Protein AF-A0A536WIQ1-F1 (afdb_monomer_lite)

Sequence (77 aa):
KPVGCHTLRHSFATHLLQSGQDIRTVQELLGHSDVSTTMIYTHVMNKGARGVRSPLDRLEQRRAEYRRVPAQAAASV

Foldseek 3Di:
DDDDPVVVLLVVLLVCVVVPHDLVVSCVVVVPPDSVVSCVNVVVNPPPCVVDDDPVNVVVVVVVVVVPPPPVVPPDD

Structure (mmCIF, N/CA/C/O backbone):
data_AF-A0A536WIQ1-F1
#
_entry.id   AF-A0A536WIQ1-F1
#
loop_
_atom_site.group_PDB
_atom_site.id
_atom_site.type_symbol
_atom_site.label_atom_id
_atom_site.label_alt_id
_atom_site.label_comp_id
_atom_site.label_asym_id
_atom_site.label_entity_id
_atom_site.label_seq_id
_atom_site.pdbx_PDB_ins_code
_atom_site.Cartn_x
_atom_site.Cartn_y
_atom_site.Cartn_z
_atom_site.occupancy
_atom_site.B_iso_or_equiv
_atom_site.auth_seq_id
_atom_site.auth_comp_id
_atom_site.auth_asym_id
_atom_site.auth_atom_id
_atom_site.pdbx_PDB_model_num
ATOM 1 N N . LYS A 1 1 ? 11.979 -12.910 -10.135 1.00 60.69 1 LYS A N 1
ATOM 2 C CA . LYS A 1 1 ? 12.048 -11.588 -10.811 1.00 60.69 1 LYS A CA 1
ATOM 3 C C . LYS A 1 1 ? 13.475 -11.079 -10.633 1.00 60.69 1 LYS A C 1
ATOM 5 O O . LYS A 1 1 ? 13.961 -11.226 -9.517 1.00 60.69 1 LYS A O 1
ATOM 10 N N . PRO A 1 2 ? 14.167 -10.591 -11.675 1.00 74.06 2 PRO A N 1
ATOM 11 C CA . PRO A 1 2 ? 15.527 -10.082 -11.512 1.00 74.06 2 PRO A CA 1
ATOM 12 C C . PRO A 1 2 ? 15.537 -8.926 -10.503 1.00 74.06 2 PRO A C 1
ATOM 14 O O . PRO A 1 2 ? 14.623 -8.097 -10.491 1.00 74.06 2 PRO A O 1
ATOM 17 N N . VAL A 1 3 ? 16.540 -8.918 -9.627 1.00 77.38 3 VAL A N 1
ATOM 18 C CA . VAL A 1 3 ? 16.723 -7.872 -8.615 1.00 77.38 3 VAL A CA 1
ATOM 19 C C . VAL A 1 3 ? 17.177 -6.596 -9.326 1.00 77.38 3 VAL A C 1
ATOM 21 O O . VAL A 1 3 ? 18.049 -6.640 -10.187 1.00 77.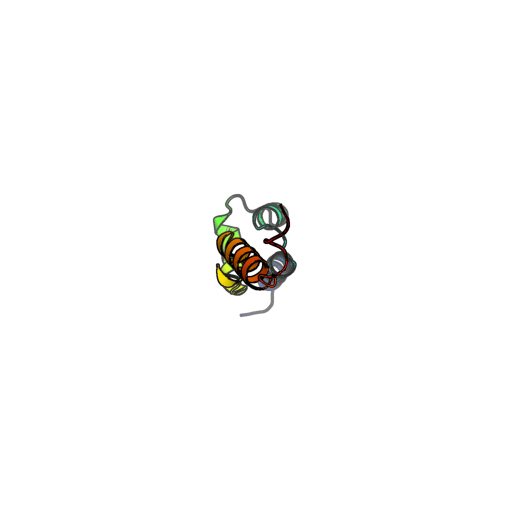38 3 VAL A O 1
ATOM 24 N N . GLY A 1 4 ? 16.553 -5.464 -9.005 1.00 88.62 4 GLY A N 1
ATOM 25 C CA . GLY A 1 4 ? 16.820 -4.182 -9.662 1.00 88.62 4 GLY A CA 1
ATOM 26 C C . GLY A 1 4 ? 15.970 -3.051 -9.086 1.00 88.62 4 GLY A C 1
ATOM 27 O O . GLY A 1 4 ? 15.222 -3.265 -8.129 1.00 88.62 4 GLY A O 1
ATOM 28 N N . CYS A 1 5 ? 16.035 -1.857 -9.681 1.00 91.31 5 CYS A N 1
ATOM 29 C CA . CYS A 1 5 ? 15.386 -0.641 -9.167 1.00 91.31 5 CYS A CA 1
ATOM 30 C C . CYS A 1 5 ? 13.879 -0.811 -8.897 1.00 91.31 5 CYS A C 1
ATOM 32 O O . CYS A 1 5 ? 13.365 -0.336 -7.885 1.00 91.31 5 CYS A O 1
ATOM 34 N N . HIS A 1 6 ? 13.170 -1.558 -9.749 1.00 88.56 6 HIS A N 1
ATOM 35 C CA . HIS A 1 6 ? 11.747 -1.850 -9.543 1.00 88.56 6 HIS A CA 1
ATOM 36 C C . HIS A 1 6 ? 11.474 -2.715 -8.306 1.00 88.56 6 HIS A C 1
ATOM 38 O O . HIS A 1 6 ? 10.426 -2.566 -7.683 1.00 88.56 6 HIS A O 1
ATOM 44 N N . THR A 1 7 ? 12.412 -3.586 -7.925 1.00 90.31 7 THR A N 1
ATOM 45 C CA . THR A 1 7 ? 12.306 -4.396 -6.702 1.00 90.31 7 THR A CA 1
ATOM 46 C C . THR A 1 7 ? 12.472 -3.514 -5.466 1.00 90.31 7 THR A C 1
ATOM 48 O O . THR A 1 7 ? 11.691 -3.641 -4.532 1.00 90.31 7 THR A O 1
ATOM 51 N N . LEU A 1 8 ? 13.402 -2.551 -5.486 1.00 91.88 8 LEU A N 1
ATOM 52 C CA . LEU A 1 8 ? 13.575 -1.586 -4.390 1.00 91.88 8 LEU A CA 1
ATOM 53 C C . LEU A 1 8 ? 12.346 -0.687 -4.213 1.00 91.88 8 LEU A C 1
ATOM 55 O O . LEU A 1 8 ? 11.854 -0.541 -3.096 1.00 91.88 8 LEU A O 1
ATOM 59 N N . ARG A 1 9 ? 11.794 -0.154 -5.314 1.00 91.81 9 ARG A N 1
ATOM 60 C CA . ARG A 1 9 ? 10.538 0.620 -5.293 1.00 91.81 9 ARG A CA 1
ATOM 61 C C . ARG A 1 9 ? 9.395 -0.194 -4.683 1.00 91.81 9 ARG A C 1
ATOM 63 O O . ARG A 1 9 ? 8.624 0.325 -3.883 1.00 91.81 9 ARG A O 1
ATOM 70 N N . HIS A 1 10 ? 9.307 -1.474 -5.045 1.00 90.88 10 HIS A N 1
ATOM 71 C CA . HIS A 1 10 ? 8.291 -2.380 -4.519 1.00 90.88 10 HIS A CA 1
ATOM 72 C C . HIS A 1 10 ? 8.467 -2.640 -3.019 1.00 90.88 10 HIS A C 1
ATOM 74 O O . HIS A 1 10 ? 7.498 -2.541 -2.266 1.00 90.88 10 HIS A O 1
ATOM 80 N N . SER A 1 11 ? 9.696 -2.909 -2.573 1.00 91.62 11 SER A N 1
ATOM 81 C CA . SER A 1 11 ? 10.009 -3.102 -1.156 1.00 91.62 11 SER A CA 1
ATOM 82 C C . SER A 1 11 ? 9.703 -1.856 -0.327 1.00 91.62 11 SER A C 1
ATOM 84 O O . SER A 1 11 ? 9.110 -1.985 0.741 1.00 91.62 11 SER A O 1
ATOM 86 N N . PHE A 1 12 ? 10.042 -0.667 -0.831 1.00 93.25 12 PHE A N 1
ATOM 87 C CA . PHE A 1 12 ? 9.759 0.610 -0.174 1.00 93.25 12 PHE A CA 1
ATOM 88 C C . PHE A 1 12 ? 8.254 0.832 0.017 1.00 93.25 12 PHE A C 1
ATOM 90 O O . PHE A 1 12 ? 7.794 1.005 1.144 1.00 93.25 12 PHE A O 1
ATOM 97 N N . ALA A 1 13 ? 7.472 0.742 -1.064 1.00 92.69 13 ALA A N 1
ATOM 98 C CA . ALA A 1 13 ? 6.024 0.932 -1.004 1.00 92.69 13 ALA A CA 1
ATOM 99 C C . ALA A 1 13 ? 5.340 -0.094 -0.084 1.00 92.69 13 ALA A C 1
ATOM 101 O O . ALA A 1 13 ? 4.482 0.262 0.722 1.00 92.69 13 ALA A O 1
ATOM 102 N N . THR A 1 14 ? 5.758 -1.361 -0.160 1.00 90.50 14 THR A N 1
ATOM 103 C CA . THR A 1 14 ? 5.193 -2.437 0.666 1.00 90.50 14 THR A CA 1
ATOM 104 C C . THR A 1 14 ? 5.486 -2.221 2.151 1.00 90.50 14 THR A C 1
ATOM 106 O O . THR A 1 14 ? 4.578 -2.366 2.964 1.00 90.50 14 THR A O 1
ATOM 109 N N . HIS A 1 15 ? 6.707 -1.813 2.521 1.00 91.06 15 HIS A N 1
ATOM 110 C CA . HIS A 1 15 ? 7.057 -1.564 3.925 1.00 91.06 15 HIS A CA 1
ATOM 111 C C . HIS A 1 15 ? 6.299 -0.373 4.521 1.00 91.06 15 HIS A C 1
ATOM 113 O O . HIS A 1 15 ? 5.840 -0.463 5.659 1.00 91.06 15 HIS A O 1
ATOM 119 N N . LEU A 1 16 ? 6.123 0.718 3.765 1.00 91.88 16 LEU A N 1
ATOM 120 C CA . LEU A 1 16 ? 5.347 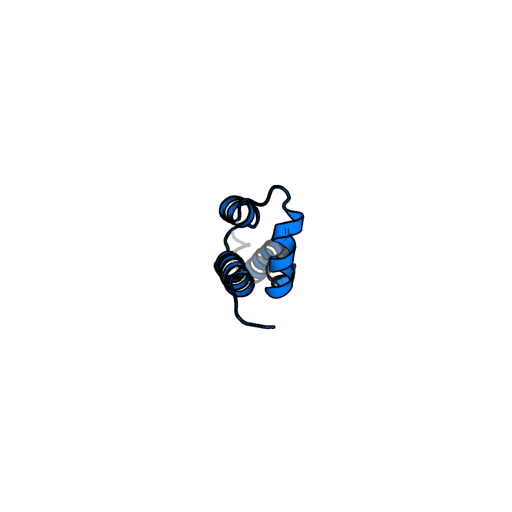1.874 4.232 1.00 91.88 16 LEU A CA 1
ATOM 121 C C . LEU A 1 16 ? 3.887 1.507 4.500 1.00 91.88 16 LEU A C 1
ATOM 123 O O . LEU A 1 16 ? 3.319 1.852 5.533 1.00 91.88 16 LEU A O 1
ATOM 127 N N . LEU A 1 17 ? 3.275 0.752 3.594 1.00 89.31 17 LEU A N 1
ATOM 128 C CA . LEU A 1 17 ? 1.905 0.306 3.793 1.00 89.31 17 LEU A CA 1
ATOM 129 C C . LEU A 1 17 ? 1.804 -0.714 4.949 1.00 89.31 17 LEU A C 1
ATOM 131 O O . LEU A 1 17 ? 0.835 -0.723 5.716 1.00 89.31 17 LEU A O 1
ATOM 135 N N . GLN A 1 18 ? 2.819 -1.567 5.133 1.00 86.62 18 GLN A N 1
ATOM 136 C CA . GLN A 1 18 ? 2.861 -2.528 6.237 1.00 86.62 18 GLN A CA 1
ATOM 137 C C . GLN A 1 18 ? 2.961 -1.846 7.603 1.00 86.62 18 GLN A C 1
ATOM 139 O O . GLN A 1 18 ? 2.293 -2.311 8.533 1.00 86.62 18 GLN A O 1
ATOM 144 N N . SER A 1 19 ? 3.704 -0.739 7.707 1.00 88.56 19 SER A N 1
ATOM 145 C CA . SER A 1 19 ? 3.789 0.090 8.918 1.00 88.56 19 SER A CA 1
ATOM 146 C C . SER A 1 19 ? 2.532 0.930 9.180 1.00 88.56 19 SER A C 1
ATOM 148 O O . SER A 1 19 ? 2.445 1.594 10.210 1.00 88.56 19 SER A O 1
ATOM 150 N N . GLY A 1 20 ? 1.529 0.852 8.297 1.00 86.31 20 GLY A N 1
ATOM 151 C CA . GLY A 1 20 ? 0.230 1.497 8.472 1.00 86.31 20 GLY A CA 1
ATOM 152 C C . GLY A 1 20 ? 0.146 2.903 7.888 1.00 86.31 20 GLY A C 1
ATOM 153 O O . GLY A 1 20 ? -0.776 3.632 8.245 1.00 86.31 20 GLY A O 1
ATOM 154 N N . GLN A 1 21 ? 1.077 3.294 7.011 1.00 91.38 21 GLN A N 1
ATOM 155 C CA . GLN A 1 21 ? 0.940 4.550 6.276 1.00 91.38 21 GLN A CA 1
ATOM 156 C C . GLN A 1 21 ? -0.233 4.504 5.303 1.00 91.38 21 GLN A C 1
ATOM 158 O O . GLN A 1 21 ? -0.538 3.462 4.713 1.00 91.38 21 GLN A O 1
ATOM 163 N N . ASP A 1 22 ? -0.869 5.660 5.129 1.00 90.00 22 ASP A N 1
ATOM 164 C CA . ASP A 1 22 ? -1.972 5.810 4.195 1.00 90.00 22 ASP A CA 1
ATOM 165 C C . ASP A 1 22 ? -1.494 5.702 2.741 1.00 90.00 22 ASP A C 1
ATOM 167 O O . ASP A 1 22 ? -0.391 6.120 2.371 1.00 90.00 22 ASP A O 1
ATOM 171 N N . ILE A 1 23 ? -2.357 5.151 1.890 1.00 91.00 23 ILE A N 1
ATOM 172 C CA . ILE A 1 23 ? -2.044 4.941 0.479 1.00 91.00 23 ILE A CA 1
ATOM 173 C C . ILE A 1 23 ? -1.799 6.255 -0.275 1.00 91.00 23 ILE A C 1
ATOM 175 O O . ILE A 1 23 ? -1.008 6.260 -1.219 1.00 91.00 23 ILE A O 1
ATOM 179 N N . ARG A 1 24 ? -2.417 7.371 0.134 1.00 93.62 24 ARG A N 1
ATOM 180 C CA . ARG A 1 24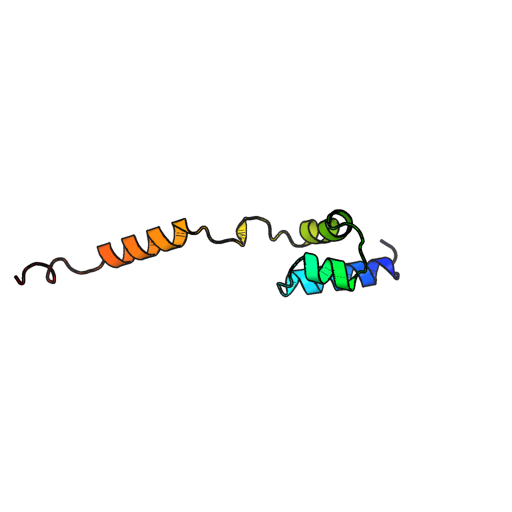 ? -2.183 8.692 -0.469 1.00 93.62 24 ARG A CA 1
ATOM 181 C C . ARG A 1 24 ? -0.801 9.225 -0.132 1.00 93.62 24 ARG A C 1
ATOM 183 O O . ARG A 1 24 ? -0.108 9.688 -1.029 1.00 93.62 24 ARG A O 1
ATOM 190 N N . THR A 1 25 ? -0.343 9.043 1.102 1.00 94.44 25 THR A N 1
ATOM 191 C CA . THR A 1 25 ? 1.031 9.393 1.485 1.00 94.44 25 THR A CA 1
ATOM 192 C C . THR A 1 25 ? 2.048 8.598 0.667 1.00 94.44 25 THR A C 1
ATOM 194 O O . THR A 1 25 ? 3.005 9.154 0.134 1.00 94.44 25 THR A O 1
ATOM 197 N N . VAL A 1 26 ? 1.824 7.292 0.488 1.00 93.56 26 VAL A N 1
ATOM 198 C CA . VAL A 1 26 ? 2.704 6.458 -0.350 1.00 93.56 26 VAL A CA 1
ATOM 199 C C . VAL A 1 26 ? 2.645 6.883 -1.822 1.00 93.56 26 VAL A C 1
ATOM 201 O O . VAL A 1 26 ? 3.669 6.878 -2.500 1.00 93.56 26 VAL A O 1
ATOM 204 N N . GLN A 1 27 ? 1.474 7.285 -2.325 1.00 95.44 27 GLN A N 1
ATOM 205 C CA . GLN A 1 27 ? 1.308 7.812 -3.682 1.00 95.44 27 GLN A CA 1
ATOM 206 C C . GLN A 1 27 ? 2.158 9.074 -3.908 1.00 95.44 27 GLN A C 1
ATOM 208 O O . GLN A 1 27 ? 2.871 9.150 -4.910 1.00 95.44 27 GLN A O 1
ATOM 213 N N . GLU A 1 28 ? 2.106 10.030 -2.979 1.00 95.81 28 GLU A N 1
ATOM 214 C CA . GLU A 1 28 ? 2.865 11.285 -3.039 1.00 95.81 28 GLU A CA 1
ATOM 215 C C . GLU A 1 28 ? 4.375 11.034 -3.008 1.00 95.81 28 GLU A C 1
ATOM 217 O O . GLU A 1 28 ? 5.100 11.528 -3.870 1.00 95.81 28 GLU A O 1
ATOM 222 N N . LEU A 1 29 ? 4.846 10.181 -2.091 1.00 94.75 29 LEU A N 1
ATOM 223 C CA . LEU A 1 29 ? 6.266 9.825 -1.970 1.00 94.75 29 LEU A CA 1
ATOM 224 C C . LEU A 1 29 ? 6.821 9.124 -3.218 1.00 94.75 29 LEU A C 1
ATOM 226 O O . LEU A 1 29 ? 8.009 9.223 -3.516 1.00 94.75 29 LEU A O 1
ATOM 230 N N . LEU A 1 30 ? 5.970 8.404 -3.951 1.00 93.94 30 LEU A N 1
ATOM 231 C CA . LEU A 1 30 ? 6.336 7.732 -5.198 1.00 93.94 30 LEU A CA 1
ATOM 232 C C . LEU A 1 30 ? 6.170 8.621 -6.440 1.00 93.94 30 LEU A C 1
ATOM 234 O O . LEU A 1 30 ? 6.569 8.199 -7.533 1.00 93.94 30 LEU A O 1
ATOM 238 N N . GLY A 1 31 ? 5.572 9.807 -6.294 1.00 94.88 31 GLY A N 1
ATOM 239 C CA . GLY A 1 31 ? 5.261 10.714 -7.397 1.00 94.88 31 GLY A CA 1
ATOM 240 C C . GLY A 1 31 ? 4.236 10.142 -8.378 1.00 94.88 31 GLY A C 1
ATOM 241 O O . GLY A 1 31 ? 4.310 10.410 -9.574 1.00 94.88 31 GLY A O 1
ATOM 242 N N . HIS A 1 32 ? 3.316 9.295 -7.912 1.00 95.94 32 HIS A N 1
ATOM 243 C CA . HIS A 1 32 ? 2.289 8.717 -8.774 1.00 95.94 32 HIS A CA 1
ATOM 244 C C . HIS A 1 32 ? 1.156 9.718 -9.019 1.00 95.94 32 HIS A C 1
ATOM 246 O O . HIS A 1 32 ? 0.473 10.147 -8.088 1.00 95.94 32 HIS A O 1
ATOM 252 N N . SER A 1 33 ? 0.905 10.035 -10.287 1.00 94.50 33 SER A N 1
ATOM 253 C CA . SER A 1 33 ? -0.193 10.922 -10.691 1.00 94.50 33 SER A CA 1
ATOM 254 C C . SER A 1 33 ? -1.574 10.319 -10.430 1.00 94.50 33 SER A C 1
ATOM 256 O O . SER A 1 33 ? -2.527 11.055 -10.202 1.00 94.50 33 SER A O 1
ATOM 258 N N . ASP A 1 34 ? -1.676 8.988 -10.432 1.00 94.06 34 ASP A N 1
ATOM 259 C CA . ASP A 1 34 ? -2.920 8.275 -10.170 1.00 94.06 34 ASP A CA 1
ATOM 260 C C . ASP A 1 34 ? -2.746 7.194 -9.098 1.00 94.06 34 ASP A C 1
ATOM 262 O O . ASP A 1 34 ? -1.783 6.418 -9.102 1.00 94.06 34 ASP A O 1
ATOM 266 N N . VAL A 1 35 ? -3.719 7.121 -8.188 1.00 91.69 35 VAL A N 1
ATOM 267 C CA . VAL A 1 35 ? -3.691 6.210 -7.040 1.00 91.69 35 VAL A CA 1
ATOM 268 C C . VAL A 1 35 ? -3.759 4.752 -7.475 1.00 91.69 35 VAL A C 1
ATOM 270 O O . VAL A 1 35 ? -3.190 3.902 -6.791 1.00 91.69 35 VAL A O 1
ATOM 273 N N . SER A 1 36 ? -4.374 4.443 -8.626 1.00 91.69 36 SER A N 1
ATOM 274 C CA . SER A 1 36 ? -4.460 3.063 -9.119 1.00 91.69 36 SER A CA 1
ATOM 275 C C . SER A 1 36 ? -3.084 2.429 -9.333 1.00 91.69 36 SER A C 1
ATOM 277 O O . SER A 1 36 ? -2.895 1.249 -9.032 1.00 91.69 36 SER A O 1
ATOM 279 N N . THR A 1 37 ? -2.087 3.239 -9.705 1.00 92.38 37 THR A N 1
ATOM 280 C CA . THR A 1 37 ? -0.690 2.808 -9.849 1.00 92.38 37 THR A CA 1
ATOM 281 C C . THR A 1 37 ? -0.077 2.419 -8.501 1.00 92.38 37 THR A C 1
ATOM 283 O O . THR A 1 37 ? 0.753 1.519 -8.430 1.00 92.38 37 THR A O 1
ATOM 286 N N . THR A 1 38 ? -0.498 3.059 -7.406 1.00 92.88 38 THR A N 1
ATOM 287 C CA . THR A 1 38 ? -0.070 2.729 -6.034 1.00 92.88 38 THR A CA 1
ATOM 288 C C . THR A 1 38 ? -0.847 1.543 -5.459 1.00 92.88 38 THR A C 1
ATOM 290 O O . THR A 1 38 ? -0.290 0.766 -4.682 1.00 92.88 38 THR A O 1
ATOM 293 N N . MET A 1 39 ? -2.111 1.354 -5.860 1.00 89.81 39 MET A N 1
ATOM 294 C CA . MET A 1 39 ? -2.963 0.256 -5.376 1.00 89.81 39 MET A 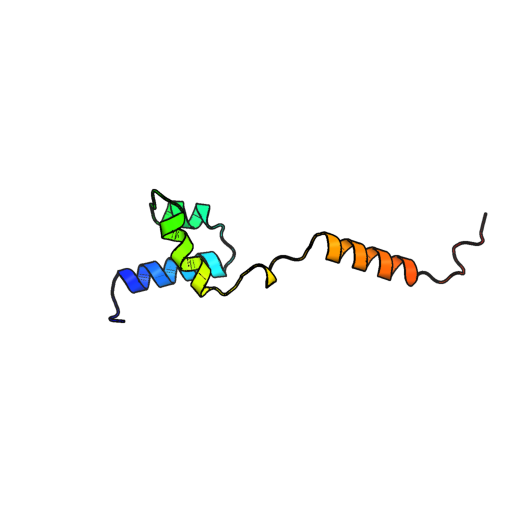CA 1
ATOM 295 C C . MET A 1 39 ? -2.396 -1.132 -5.689 1.00 89.81 39 MET A C 1
ATOM 297 O O . MET A 1 39 ? -2.712 -2.087 -4.988 1.00 89.81 39 MET A O 1
ATOM 301 N N . ILE A 1 40 ? -1.492 -1.265 -6.664 1.00 87.81 40 ILE A N 1
ATOM 302 C CA . ILE A 1 40 ? -0.814 -2.541 -6.940 1.00 87.81 40 ILE A CA 1
ATOM 303 C C . ILE A 1 40 ? -0.071 -3.099 -5.709 1.00 87.81 40 ILE A C 1
ATOM 305 O O . ILE A 1 40 ? 0.111 -4.310 -5.597 1.00 87.81 40 ILE A O 1
ATOM 309 N N . TYR A 1 41 ? 0.341 -2.236 -4.770 1.00 86.25 41 TYR A N 1
ATOM 310 C CA . TYR A 1 41 ? 1.062 -2.634 -3.558 1.00 86.25 41 TYR A CA 1
ATOM 311 C C . TYR A 1 41 ? 0.137 -3.065 -2.409 1.00 86.25 41 TYR A C 1
ATOM 313 O O . TYR A 1 41 ? 0.587 -3.747 -1.489 1.00 86.25 41 TYR A O 1
ATOM 321 N N . THR A 1 42 ? -1.159 -2.733 -2.447 1.00 80.75 42 THR A N 1
ATOM 322 C CA . THR A 1 42 ? -2.099 -3.138 -1.386 1.00 80.75 42 THR A CA 1
ATOM 323 C C . THR A 1 42 ? -2.508 -4.602 -1.502 1.00 80.75 42 THR A C 1
ATOM 325 O O . THR A 1 42 ? -2.731 -5.253 -0.481 1.00 80.75 42 THR A O 1
ATOM 328 N N . HIS A 1 43 ? -2.527 -5.151 -2.721 1.00 72.62 43 HIS A N 1
ATOM 329 C CA . HIS A 1 43 ? -2.806 -6.567 -2.966 1.00 72.62 43 HIS A CA 1
ATOM 330 C C . HIS A 1 43 ? -1.819 -7.489 -2.229 1.00 72.62 43 HIS A C 1
ATOM 332 O O . HIS A 1 43 ? -2.220 -8.497 -1.648 1.00 72.62 43 HIS A O 1
ATOM 338 N N . VAL A 1 44 ? -0.540 -7.104 -2.184 1.00 67.12 44 VAL A N 1
ATOM 339 C CA . VAL A 1 44 ? 0.543 -7.899 -1.577 1.00 67.12 44 VAL A CA 1
ATOM 340 C C . VAL A 1 44 ? 0.416 -7.983 -0.058 1.00 67.12 44 VAL A C 1
ATOM 342 O O . VAL A 1 44 ? 0.813 -8.974 0.549 1.00 67.12 44 VAL A O 1
ATOM 345 N N . MET A 1 45 ? -0.173 -6.973 0.580 1.00 66.38 45 MET A N 1
ATOM 346 C CA . MET A 1 45 ? -0.275 -6.952 2.034 1.00 66.38 45 MET A CA 1
ATOM 347 C C . MET A 1 45 ? -1.299 -7.932 2.605 1.00 66.38 45 MET A C 1
ATOM 349 O O . MET A 1 45 ? -1.281 -8.152 3.813 1.00 66.38 45 MET A O 1
ATOM 353 N N . ASN A 1 46 ? -2.223 -8.467 1.794 1.00 62.56 46 ASN A N 1
ATOM 354 C CA . ASN A 1 46 ? -3.361 -9.288 2.243 1.00 62.56 46 ASN A CA 1
ATOM 355 C C . ASN A 1 46 ? -4.121 -8.6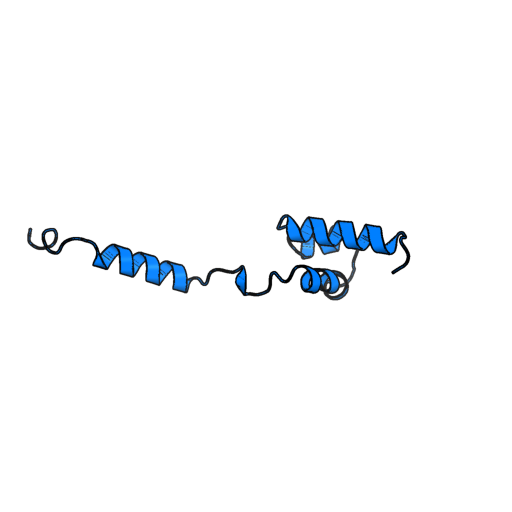97 3.461 1.00 62.56 46 ASN A C 1
ATOM 357 O O . ASN A 1 46 ? -4.882 -9.383 4.143 1.00 62.56 46 ASN A O 1
ATOM 361 N N . LYS A 1 47 ? -3.943 -7.394 3.729 1.00 57.94 47 LYS A N 1
ATOM 362 C CA . LYS A 1 47 ? -4.665 -6.597 4.723 1.00 57.94 47 LYS A CA 1
ATOM 363 C C . LYS A 1 47 ? -5.954 -6.086 4.085 1.00 57.94 47 LYS A C 1
ATOM 365 O O . LYS A 1 47 ? -6.217 -4.889 4.063 1.00 57.94 47 LYS A O 1
ATOM 370 N N . GLY A 1 48 ? -6.736 -6.998 3.507 1.00 61.56 48 GLY A N 1
ATOM 371 C CA . GLY A 1 48 ? -8.098 -6.681 3.084 1.00 61.56 48 GLY A CA 1
ATOM 372 C C . GLY A 1 48 ? -8.960 -6.253 4.281 1.00 61.56 48 GLY A C 1
ATOM 373 O O . GLY A 1 48 ? -8.468 -6.066 5.396 1.00 61.56 48 GLY A O 1
ATOM 374 N N . ALA A 1 49 ? -10.277 -6.196 4.089 1.00 55.34 49 ALA A N 1
ATOM 375 C CA . ALA A 1 49 ? -11.258 -5.787 5.106 1.00 55.34 49 ALA A CA 1
ATOM 376 C C . ALA A 1 49 ? -11.146 -6.492 6.483 1.00 55.34 49 ALA A C 1
ATOM 378 O O . ALA A 1 49 ? -11.709 -6.016 7.460 1.00 55.34 49 ALA A O 1
ATOM 379 N N . ARG A 1 50 ? -10.379 -7.585 6.597 1.00 57.47 50 ARG A N 1
ATOM 380 C CA . ARG A 1 50 ? -10.111 -8.320 7.846 1.00 57.47 50 ARG A CA 1
ATOM 381 C C . ARG A 1 50 ? -9.360 -7.516 8.916 1.00 57.47 50 ARG A C 1
ATOM 383 O O . ARG A 1 50 ? -9.409 -7.895 10.079 1.00 57.47 50 ARG A O 1
ATOM 390 N N . GLY A 1 51 ? -8.653 -6.444 8.546 1.00 62.19 51 GLY A N 1
ATOM 391 C CA . GLY A 1 51 ? -7.987 -5.557 9.513 1.00 62.19 51 GLY A CA 1
ATOM 392 C C . GLY A 1 51 ? -8.902 -4.478 10.103 1.00 62.19 51 GLY A C 1
ATOM 393 O O . GLY A 1 51 ? -8.574 -3.882 11.128 1.00 62.19 51 GLY A O 1
ATOM 394 N N . VAL A 1 52 ? -10.046 -4.217 9.467 1.00 69.50 52 VAL A N 1
ATOM 395 C CA . VAL A 1 52 ? -10.976 -3.167 9.882 1.00 69.50 52 VAL A CA 1
ATOM 396 C C . VAL A 1 52 ? -12.009 -3.786 10.813 1.00 69.50 52 VAL A C 1
ATOM 398 O O . VAL A 1 52 ? -12.866 -4.552 10.382 1.00 69.50 52 VAL A O 1
ATOM 401 N N . ARG A 1 53 ? -11.935 -3.452 12.106 1.00 70.69 53 ARG A N 1
ATOM 402 C CA . ARG A 1 53 ? -13.015 -3.778 13.047 1.00 70.69 53 ARG A CA 1
ATOM 403 C C . ARG A 1 53 ? -14.266 -3.003 12.664 1.00 70.69 53 ARG A C 1
ATOM 405 O O . ARG A 1 53 ? -14.211 -1.782 12.502 1.00 70.69 53 ARG A O 1
ATOM 412 N N . SER A 1 54 ? -15.388 -3.705 12.573 1.00 81.88 54 SER A N 1
ATOM 413 C CA . SER A 1 54 ? -16.675 -3.077 12.331 1.00 81.88 54 SER A CA 1
ATOM 414 C C . SER A 1 54 ? -17.040 -2.192 13.526 1.00 81.88 54 SER A C 1
ATOM 416 O O . SER A 1 54 ? -16.854 -2.597 14.678 1.00 81.88 54 SER A O 1
ATOM 418 N N . PRO A 1 55 ? -17.609 -0.995 13.307 1.00 82.25 55 PRO A N 1
ATOM 419 C CA . PRO A 1 55 ? -18.221 -0.224 14.384 1.00 82.25 55 PRO A CA 1
ATOM 420 C C . PRO A 1 55 ? -19.251 -1.037 15.188 1.00 82.25 55 PRO A C 1
ATOM 422 O O . PRO A 1 55 ? -19.367 -0.840 16.397 1.00 82.25 55 PRO A O 1
ATOM 425 N N . LEU A 1 56 ? -19.940 -1.994 14.549 1.00 83.00 56 LEU A N 1
ATOM 426 C CA . LEU A 1 56 ? -20.885 -2.900 15.213 1.00 83.00 56 LEU A CA 1
ATOM 427 C C . LEU A 1 56 ? -20.200 -3.837 16.219 1.00 83.00 56 LEU A C 1
ATOM 429 O O . LEU A 1 56 ? -20.773 -4.103 17.274 1.00 83.00 56 LEU A O 1
ATOM 433 N N . ASP A 1 57 ? -18.952 -4.249 15.967 1.00 82.81 57 ASP A N 1
ATOM 434 C CA . ASP A 1 57 ? -18.193 -5.104 16.892 1.00 82.81 57 ASP A CA 1
ATOM 435 C C . ASP A 1 57 ? -17.996 -4.415 18.254 1.00 82.81 57 ASP A C 1
ATOM 437 O O . ASP A 1 57 ? -17.953 -5.071 19.294 1.00 82.81 57 ASP A O 1
ATOM 441 N N . ARG A 1 58 ? -17.922 -3.074 18.276 1.00 79.12 58 ARG A N 1
ATOM 442 C CA . ARG A 1 58 ? -17.824 -2.288 19.520 1.00 79.12 58 ARG A CA 1
ATOM 443 C C . ARG A 1 58 ? -19.144 -2.258 20.294 1.00 79.12 58 ARG A C 1
ATOM 445 O O . ARG A 1 58 ? -19.129 -2.185 21.521 1.00 79.12 58 ARG A O 1
ATOM 452 N N . LEU A 1 59 ? -20.284 -2.307 19.602 1.00 82.81 59 LEU A N 1
ATOM 453 C CA . LEU A 1 59 ? -21.605 -2.291 20.239 1.00 82.81 59 LEU A CA 1
ATOM 454 C C . LEU A 1 59 ? -21.926 -3.630 20.906 1.00 82.81 59 LEU A C 1
ATOM 456 O O . LEU A 1 59 ? -22.441 -3.645 22.025 1.00 82.81 59 LEU A O 1
ATOM 460 N N . GLU A 1 60 ? -21.560 -4.740 20.264 1.00 76.81 60 GLU A N 1
ATOM 461 C CA . GLU A 1 60 ? -21.690 -6.081 20.844 1.00 76.81 60 GLU A CA 1
ATOM 462 C C . GLU A 1 60 ? -20.836 -6.233 22.114 1.00 76.81 60 GLU A C 1
ATOM 464 O O . GLU A 1 60 ? -21.300 -6.793 23.109 1.00 76.81 60 GLU A O 1
ATOM 469 N N . GLN A 1 61 ? -19.639 -5.631 22.151 1.00 69.75 61 GLN A N 1
ATOM 470 C CA . GLN A 1 61 ? -18.811 -5.581 23.364 1.00 69.75 61 GLN A CA 1
ATOM 471 C C . GLN A 1 61 ? -19.497 -4.823 24.514 1.00 69.75 61 GLN A C 1
ATOM 473 O O . GLN A 1 61 ? -19.544 -5.340 25.630 1.00 69.75 61 GLN A O 1
ATOM 478 N N . ARG A 1 62 ? -20.108 -3.655 24.251 1.00 66.31 62 ARG A N 1
ATOM 479 C CA . ARG A 1 62 ? -20.839 -2.894 25.288 1.00 66.31 62 ARG A CA 1
ATOM 480 C C . ARG A 1 62 ? -22.099 -3.612 25.778 1.00 66.31 62 ARG A C 1
ATOM 482 O O . ARG A 1 62 ? -22.427 -3.535 26.959 1.00 66.31 62 ARG A O 1
ATOM 489 N N . ARG A 1 63 ? -22.810 -4.325 24.898 1.00 66.56 63 ARG A N 1
ATOM 490 C CA . ARG A 1 63 ? -23.968 -5.151 25.289 1.00 66.56 63 ARG A CA 1
ATOM 491 C C . ARG A 1 63 ? -23.560 -6.342 26.154 1.00 66.56 63 ARG A C 1
ATOM 493 O O . ARG A 1 63 ? -24.244 -6.637 27.133 1.00 66.56 63 ARG A O 1
ATOM 500 N N . ALA A 1 64 ? -22.458 -7.010 25.818 1.00 69.88 64 ALA A N 1
ATOM 501 C CA . ALA A 1 64 ? -21.925 -8.115 26.610 1.00 69.88 64 ALA A CA 1
ATOM 502 C C . ALA A 1 64 ? -21.455 -7.657 28.001 1.00 69.88 64 ALA A C 1
ATOM 504 O O . ALA A 1 64 ? -21.640 -8.380 28.977 1.00 69.88 64 ALA A O 1
ATOM 505 N N . GLU A 1 65 ? -20.888 -6.456 28.100 1.00 66.25 65 GLU A N 1
ATOM 506 C CA . GLU A 1 65 ? -20.484 -5.835 29.363 1.00 66.25 65 GLU A CA 1
ATOM 507 C C . GLU A 1 65 ? -21.696 -5.471 30.238 1.00 66.25 65 GLU A C 1
ATOM 509 O O . GLU A 1 65 ? -21.736 -5.851 31.406 1.00 66.25 65 GLU A O 1
ATOM 514 N N . TYR A 1 66 ? -22.745 -4.869 29.660 1.00 59.31 66 TYR A N 1
ATOM 515 C CA . TYR A 1 66 ? -23.997 -4.572 30.375 1.00 59.31 66 TYR A CA 1
ATOM 516 C C . TYR A 1 66 ? -24.709 -5.837 30.887 1.00 59.31 66 TYR A C 1
ATOM 518 O O . TYR A 1 66 ? -25.254 -5.850 31.985 1.00 59.31 66 TYR A O 1
ATOM 526 N N . ARG A 1 67 ? -24.667 -6.939 30.127 1.00 63.34 67 ARG A N 1
ATOM 527 C CA . ARG A 1 67 ? -25.277 -8.221 30.525 1.00 63.34 67 ARG A CA 1
ATOM 528 C C . ARG A 1 67 ? -24.569 -8.900 31.706 1.00 63.34 67 ARG A C 1
ATOM 530 O O . ARG A 1 67 ? -25.163 -9.762 32.342 1.00 63.34 67 ARG A O 1
ATOM 537 N N . ARG A 1 68 ? -23.310 -8.549 31.987 1.00 62.91 68 ARG A N 1
ATOM 538 C CA . ARG A 1 68 ? -22.532 -9.113 33.104 1.00 62.91 68 ARG A CA 1
ATOM 539 C C . ARG A 1 68 ? -22.688 -8.343 34.411 1.00 62.91 68 ARG A C 1
ATOM 541 O O . ARG A 1 68 ? -22.190 -8.814 35.430 1.00 62.91 68 ARG A O 1
ATOM 548 N N . VAL A 1 69 ? -23.368 -7.197 34.403 1.00 61.31 69 VAL A N 1
ATOM 549 C CA . VAL A 1 69 ? -23.691 -6.486 35.642 1.00 61.31 69 VAL A CA 1
ATOM 550 C C . VAL A 1 69 ? -24.653 -7.374 36.444 1.00 61.31 69 VAL A C 1
ATOM 552 O O . VAL A 1 69 ? -25.695 -7.763 35.911 1.00 61.31 69 VAL A O 1
ATOM 555 N N . PRO A 1 70 ? -24.322 -7.758 37.691 1.00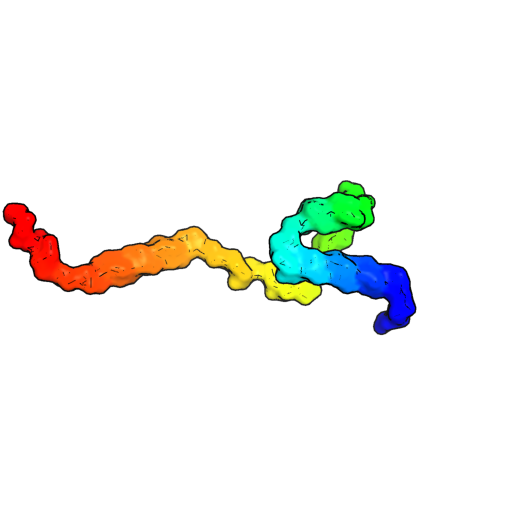 55.06 70 PRO A N 1
ATOM 556 C CA . PRO A 1 70 ? -25.206 -8.593 38.489 1.00 55.06 70 PRO A CA 1
ATOM 557 C C . PRO A 1 70 ? -26.533 -7.861 38.706 1.00 55.06 70 PRO A C 1
ATOM 559 O O . PRO A 1 70 ? -26.553 -6.670 39.019 1.00 55.06 70 PRO A O 1
ATOM 562 N N . ALA A 1 71 ? -27.642 -8.594 38.587 1.00 60.72 71 ALA A N 1
ATOM 563 C CA . ALA A 1 71 ? -29.018 -8.107 38.746 1.00 60.72 71 ALA A CA 1
ATOM 564 C C . ALA A 1 71 ? -29.317 -7.420 40.103 1.00 60.72 71 ALA A C 1
ATOM 566 O O . ALA A 1 71 ? -30.420 -6.936 40.325 1.00 60.72 71 ALA A O 1
ATOM 567 N N . GLN A 1 72 ? -28.341 -7.364 41.010 1.00 54.62 72 GLN A N 1
ATOM 568 C CA . GLN A 1 72 ? -28.451 -6.803 42.354 1.00 54.62 72 GLN A CA 1
ATOM 569 C C . GLN A 1 72 ? -28.305 -5.270 42.396 1.00 54.62 72 GLN A C 1
ATOM 571 O O . GLN A 1 72 ? -28.724 -4.661 43.372 1.00 54.62 72 GLN A O 1
ATOM 576 N N . ALA A 1 73 ? -27.767 -4.624 41.353 1.00 55.16 73 ALA A N 1
ATOM 577 C CA . ALA A 1 73 ? -27.544 -3.170 41.349 1.00 55.16 73 ALA A CA 1
ATOM 578 C C . ALA A 1 73 ? -28.748 -2.330 40.865 1.00 55.16 73 ALA A C 1
ATOM 580 O O . ALA A 1 73 ? -28.698 -1.106 40.927 1.00 55.16 73 ALA A O 1
ATOM 581 N N . ALA A 1 74 ? -29.824 -2.957 40.374 1.00 55.59 74 ALA A N 1
ATOM 582 C CA . ALA A 1 74 ? -30.968 -2.258 39.772 1.00 55.59 74 ALA A CA 1
ATOM 583 C C . ALA A 1 74 ? -32.194 -2.111 40.700 1.00 55.59 74 ALA A C 1
ATOM 585 O O . ALA A 1 74 ? -33.218 -1.593 40.265 1.00 55.59 74 ALA A O 1
ATOM 586 N N . ALA A 1 75 ? -32.110 -2.551 41.962 1.00 53.56 75 ALA A N 1
ATOM 587 C CA . ALA A 1 75 ? -33.232 -2.577 42.910 1.00 53.56 75 ALA A CA 1
ATOM 588 C C . ALA A 1 75 ? -33.088 -1.570 44.071 1.00 53.56 75 ALA A C 1
ATOM 590 O O . ALA A 1 75 ? -33.526 -1.833 45.188 1.00 53.56 75 ALA A O 1
ATOM 591 N N . SER A 1 76 ? -32.450 -0.424 43.835 1.00 49.12 76 SER A N 1
ATOM 592 C CA . SER A 1 76 ? -32.362 0.658 44.824 1.00 49.12 76 SER A CA 1
ATOM 593 C C . SER A 1 76 ? -32.827 1.975 44.215 1.00 49.12 76 SER A C 1
ATOM 595 O O . SER A 1 76 ? -32.013 2.835 43.888 1.00 49.12 76 SER A O 1
ATOM 597 N N . VAL A 1 77 ? -34.144 2.093 44.041 1.00 52.59 77 VAL A N 1
ATOM 598 C CA . VAL A 1 77 ? -34.889 3.359 44.001 1.00 52.59 77 VAL A CA 1
ATOM 599 C C . VAL A 1 77 ? -36.176 3.147 44.782 1.00 52.59 77 VAL A C 1
ATOM 601 O O . VAL A 1 77 ? -36.799 2.083 44.566 1.00 52.59 77 VAL A O 1
#

pLDDT: mean 78.8, std 14.53, range [49.12, 95.94]

Secondary structure (DSSP, 8-state):
---SHHHHHHHHHHHHHHTT--HHHHHHHTT-SSHHHHHTTTGGG--SGGGS--HHHHHHHHHHHHHTS-GGGG---

Radius of gyration: 22.25 Å; chains: 1; bounding box: 52×23×56 Å